Protein AF-A0A7D4BF12-F1 (afdb_monomer_lite)

Organism: NCBI:txid2590900

pLDDT: mean 72.97, std 11.14, range [45.62, 89.69]

Structure (mmCIF, N/CA/C/O backbone):
data_AF-A0A7D4BF12-F1
#
_entry.id   AF-A0A7D4BF12-F1
#
loop_
_atom_site.group_PDB
_atom_site.id
_atom_site.type_symbol
_atom_site.label_atom_id
_atom_site.label_alt_id
_atom_site.label_comp_id
_atom_site.label_asym_id
_atom_site.label_entity_id
_atom_site.label_seq_id
_atom_site.pdbx_PDB_ins_code
_atom_site.Cartn_x
_atom_site.Cartn_y
_atom_site.Cartn_z
_atom_site.occupancy
_atom_site.B_iso_or_equiv
_atom_site.auth_seq_id
_atom_site.auth_comp_id
_atom_site.auth_asym_id
_atom_site.auth_atom_id
_atom_site.pdbx_PDB_model_num
ATOM 1 N N . MET A 1 1 ? -64.035 -6.879 -3.807 1.00 55.78 1 MET A N 1
ATOM 2 C CA . MET A 1 1 ? -63.583 -6.522 -5.168 1.00 55.78 1 MET A CA 1
ATOM 3 C C . MET A 1 1 ? -64.367 -7.383 -6.143 1.00 55.78 1 MET A C 1
ATOM 5 O O . MET A 1 1 ? -63.973 -8.506 -6.386 1.00 55.78 1 MET A O 1
ATOM 9 N N . ALA A 1 2 ? -65.526 -6.906 -6.584 1.00 58.44 2 ALA A N 1
ATOM 10 C CA . ALA A 1 2 ? -66.411 -7.599 -7.523 1.00 58.44 2 ALA A CA 1
ATOM 11 C C . ALA A 1 2 ? -67.163 -6.684 -8.527 1.00 58.44 2 ALA A C 1
ATOM 13 O O . ALA A 1 2 ? -67.688 -7.213 -9.494 1.00 58.44 2 ALA A O 1
ATOM 14 N N . PRO A 1 3 ? -67.197 -5.331 -8.422 1.00 72.88 3 PRO A N 1
ATOM 15 C CA . PRO A 1 3 ? -68.128 -4.566 -9.258 1.00 72.88 3 PRO A CA 1
ATOM 16 C C . PRO A 1 3 ? -67.718 -4.506 -10.737 1.00 72.88 3 PRO A C 1
ATOM 18 O O . PRO A 1 3 ? -68.577 -4.441 -11.603 1.00 72.88 3 PRO A O 1
ATOM 21 N N . ILE A 1 4 ? -66.415 -4.534 -11.042 1.00 81.00 4 ILE A N 1
ATOM 22 C CA . ILE A 1 4 ? -65.922 -4.483 -12.429 1.00 81.00 4 ILE A CA 1
ATOM 23 C C . ILE A 1 4 ? -66.026 -5.843 -13.112 1.00 81.00 4 ILE A C 1
ATOM 25 O O . ILE A 1 4 ? -66.365 -5.910 -14.288 1.00 81.00 4 ILE A O 1
ATOM 29 N N . GLU A 1 5 ? -65.718 -6.924 -12.398 1.00 82.88 5 GLU A N 1
ATOM 30 C CA . GLU A 1 5 ? -65.714 -8.251 -13.007 1.00 82.88 5 GLU A CA 1
ATOM 31 C C . GLU A 1 5 ? -67.138 -8.714 -13.328 1.00 82.88 5 GLU A C 1
ATOM 33 O O . GLU A 1 5 ? -67.374 -9.236 -14.418 1.00 82.88 5 GLU A O 1
ATOM 38 N N . ASP A 1 6 ? -68.091 -8.432 -12.437 1.00 84.56 6 ASP A N 1
ATOM 39 C CA . ASP A 1 6 ? -69.510 -8.713 -12.663 1.00 84.56 6 ASP A CA 1
ATOM 40 C C . ASP A 1 6 ? -70.067 -7.828 -13.791 1.00 84.56 6 ASP A C 1
ATOM 42 O O . ASP A 1 6 ? -70.693 -8.340 -14.717 1.00 84.56 6 ASP A O 1
ATOM 46 N N . PHE A 1 7 ? -69.710 -6.536 -13.820 1.00 84.25 7 PHE A N 1
ATOM 47 C CA . PHE A 1 7 ? -70.075 -5.626 -14.914 1.00 84.25 7 PHE A CA 1
ATOM 48 C C . PHE A 1 7 ? -69.564 -6.104 -16.282 1.00 84.25 7 PHE A C 1
ATOM 50 O O . PHE A 1 7 ? -70.295 -6.054 -17.272 1.00 84.25 7 PHE A O 1
ATOM 57 N N . ILE A 1 8 ? -68.321 -6.591 -16.359 1.00 81.62 8 ILE A N 1
ATOM 58 C CA . ILE A 1 8 ? -67.744 -7.114 -17.606 1.00 81.62 8 ILE A CA 1
ATOM 59 C C . ILE A 1 8 ? -68.435 -8.419 -18.021 1.00 81.62 8 ILE A C 1
ATOM 61 O O . ILE A 1 8 ? -68.674 -8.620 -19.210 1.00 81.62 8 ILE A O 1
ATOM 65 N N . LYS A 1 9 ? -68.779 -9.298 -17.072 1.00 81.75 9 LYS A N 1
ATOM 66 C CA . LYS A 1 9 ? -69.490 -10.555 -17.360 1.00 81.75 9 LYS A CA 1
ATOM 67 C C . LYS A 1 9 ? -70.911 -10.304 -17.863 1.00 81.75 9 LYS A C 1
ATOM 69 O O . LYS A 1 9 ? -71.307 -10.911 -18.854 1.00 81.75 9 LYS A O 1
ATOM 74 N N . GLU A 1 10 ? -71.641 -9.383 -17.239 1.00 84.62 10 GLU A N 1
ATOM 75 C CA . GLU A 1 10 ? -73.012 -9.022 -17.625 1.00 84.62 10 GLU A CA 1
ATOM 76 C C . GLU A 1 10 ? -73.074 -8.321 -18.988 1.00 84.62 10 GLU A C 1
ATOM 78 O O . GLU A 1 10 ? -74.022 -8.517 -19.746 1.00 84.62 10 GLU A O 1
ATOM 83 N N . ASN A 1 11 ? -72.035 -7.560 -19.344 1.00 82.62 11 ASN A N 1
ATOM 84 C CA . ASN A 1 11 ? -71.964 -6.813 -20.602 1.00 82.62 11 ASN A CA 1
ATOM 85 C C . ASN A 1 11 ? -71.045 -7.468 -21.646 1.00 82.62 11 ASN A C 1
ATOM 87 O O . ASN A 1 11 ? -70.705 -6.835 -22.644 1.00 82.62 11 ASN A O 1
ATOM 91 N N . ARG A 1 12 ? -70.645 -8.735 -21.454 1.00 79.88 12 ARG A N 1
ATOM 92 C CA . ARG A 1 12 ? -69.650 -9.430 -22.295 1.00 79.88 12 ARG A CA 1
ATOM 93 C C . ARG A 1 12 ? -69.992 -9.391 -23.785 1.00 79.88 12 ARG A C 1
ATOM 95 O O . ARG A 1 12 ? -69.114 -9.161 -24.610 1.00 79.88 12 ARG A O 1
ATOM 102 N N . ASN A 1 13 ? -71.273 -9.536 -24.116 1.00 77.31 13 ASN A N 1
ATOM 103 C CA . ASN A 1 13 ? -71.749 -9.501 -25.500 1.00 77.31 13 ASN A CA 1
ATOM 104 C C . ASN A 1 13 ? -71.483 -8.141 -26.172 1.00 77.31 13 ASN A C 1
ATOM 106 O O . ASN A 1 13 ? -71.109 -8.104 -27.336 1.00 77.31 13 ASN A O 1
ATOM 110 N N . ALA A 1 14 ? -71.566 -7.032 -25.427 1.00 75.75 14 ALA A N 1
ATOM 111 C CA . ALA A 1 14 ? -71.266 -5.697 -25.949 1.00 75.75 14 ALA A CA 1
ATOM 112 C C . ALA A 1 14 ? -69.766 -5.485 -26.244 1.00 75.75 14 ALA A C 1
ATOM 114 O O . ALA A 1 14 ? -69.410 -4.569 -26.987 1.00 75.75 14 ALA A O 1
ATOM 115 N N . PHE A 1 15 ? -68.886 -6.318 -25.677 1.00 75.06 15 PHE A N 1
ATOM 116 C CA . PHE A 1 15 ? -67.442 -6.275 -25.921 1.00 75.06 15 PHE A CA 1
ATOM 117 C C . PHE A 1 15 ? -66.986 -7.226 -27.040 1.00 75.06 15 PHE A C 1
ATOM 119 O O . PHE A 1 15 ? -65.984 -6.937 -27.693 1.00 75.06 15 PHE A O 1
ATOM 126 N N . ASP A 1 16 ? -67.715 -8.319 -27.288 1.00 71.69 16 ASP A N 1
ATOM 127 C CA . ASP A 1 16 ? -67.365 -9.327 -28.304 1.00 71.69 16 ASP A CA 1
ATOM 128 C C . ASP A 1 16 ? -67.835 -8.948 -29.732 1.00 71.69 16 ASP A C 1
ATOM 130 O O . ASP A 1 16 ? -67.376 -9.543 -30.709 1.00 71.69 16 ASP A O 1
ATOM 134 N N . ASP A 1 17 ? -68.691 -7.928 -29.884 1.00 66.50 17 ASP A N 1
ATOM 135 C CA . ASP A 1 17 ? -69.288 -7.544 -31.178 1.00 66.50 17 ASP A CA 1
ATOM 136 C C . ASP A 1 17 ? -68.366 -6.718 -32.101 1.00 66.50 17 ASP A C 1
ATOM 138 O O . ASP A 1 17 ? -68.626 -6.581 -33.302 1.00 66.50 17 ASP A O 1
ATOM 142 N N . TYR A 1 18 ? -67.250 -6.184 -31.594 1.00 71.44 18 TYR A N 1
ATOM 143 C CA . TYR A 1 18 ? -66.321 -5.394 -32.407 1.00 71.44 18 TYR A CA 1
ATOM 144 C C . TYR A 1 18 ? -65.218 -6.263 -33.014 1.00 71.44 18 TYR A C 1
ATOM 146 O O . TYR A 1 18 ? -64.172 -6.515 -32.413 1.00 71.44 18 TYR A O 1
ATOM 154 N N . ARG A 1 19 ? -65.404 -6.661 -34.277 1.00 71.25 19 ARG A N 1
ATOM 155 C CA . ARG A 1 19 ? -64.303 -7.218 -35.077 1.00 71.25 19 ARG A CA 1
ATOM 156 C C . ARG A 1 19 ? -63.264 -6.122 -35.321 1.00 71.25 19 ARG A C 1
ATOM 158 O O . ARG A 1 19 ? -63.600 -5.028 -35.775 1.00 71.25 19 ARG A O 1
ATOM 165 N N . LEU A 1 20 ? -61.997 -6.424 -35.032 1.00 76.00 20 LEU A N 1
ATOM 166 C CA . LEU A 1 20 ? -60.876 -5.539 -35.351 1.00 76.00 20 LEU A CA 1
ATOM 167 C C . LEU A 1 20 ? -60.939 -5.132 -36.829 1.00 76.00 20 LEU A C 1
ATOM 169 O O . LEU A 1 20 ? -61.233 -5.957 -37.697 1.00 76.00 20 LEU A O 1
ATOM 173 N N . SER A 1 21 ? -60.654 -3.861 -37.120 1.00 78.81 21 SER A N 1
ATOM 174 C CA . SER A 1 21 ? -60.596 -3.401 -38.505 1.00 78.81 21 SER A CA 1
ATOM 175 C C . SER A 1 21 ? -59.534 -4.180 -39.285 1.00 78.81 21 SER A C 1
ATOM 177 O O . SER A 1 21 ? -58.472 -4.522 -38.753 1.00 78.81 21 SER A O 1
ATOM 179 N N . ALA A 1 22 ? -59.818 -4.471 -40.556 1.00 80.69 22 ALA A N 1
ATOM 180 C CA . ALA A 1 22 ? -58.869 -5.156 -41.429 1.00 80.69 22 ALA A CA 1
ATOM 181 C C . ALA A 1 22 ? -57.523 -4.406 -41.441 1.00 80.69 22 ALA A C 1
ATOM 183 O O . ALA A 1 22 ? -57.493 -3.176 -41.526 1.00 80.69 22 ALA A O 1
ATOM 184 N N . GLY A 1 23 ? -56.406 -5.126 -41.310 1.00 81.00 23 GLY A N 1
ATOM 185 C CA . GLY A 1 23 ? -55.078 -4.512 -41.225 1.00 81.00 23 GLY A CA 1
ATOM 186 C C . GLY A 1 23 ? -54.609 -4.170 -39.804 1.00 81.00 23 GLY A C 1
ATOM 187 O O . GLY A 1 23 ? -53.470 -3.724 -39.625 1.00 81.00 23 GLY A O 1
ATOM 188 N N . HIS A 1 24 ? -55.460 -4.292 -38.775 1.00 87.62 24 HIS A N 1
ATOM 189 C CA . HIS A 1 24 ? -55.076 -3.950 -37.402 1.00 87.62 24 HIS A CA 1
ATOM 190 C C . HIS A 1 24 ? -54.009 -4.903 -36.854 1.00 87.62 24 HIS A C 1
ATOM 192 O O . HIS A 1 24 ? -53.028 -4.448 -36.261 1.00 87.62 24 HIS A O 1
ATOM 198 N N . GLU A 1 25 ? -54.170 -6.206 -37.082 1.00 84.25 25 GLU A N 1
ATOM 199 C CA . GLU A 1 25 ? -53.237 -7.222 -36.600 1.00 84.25 25 GLU A CA 1
ATOM 200 C C . GLU A 1 25 ? -51.873 -7.096 -37.292 1.00 84.25 25 GLU A C 1
ATOM 202 O O . GLU A 1 25 ? -50.834 -7.132 -36.631 1.00 84.25 25 GLU A O 1
ATOM 207 N N . GLU A 1 26 ? -51.857 -6.840 -38.602 1.00 86.69 26 GLU A N 1
ATOM 208 C CA . GLU A 1 26 ? -50.633 -6.609 -39.369 1.00 86.69 26 GLU A CA 1
ATOM 209 C C . GLU A 1 26 ? -49.905 -5.350 -38.887 1.00 86.69 26 GLU A C 1
ATOM 211 O O . GLU A 1 26 ? -48.691 -5.374 -38.674 1.00 86.69 26 GLU A O 1
ATOM 216 N N . ARG A 1 27 ? -50.634 -4.253 -38.635 1.00 86.00 27 ARG A N 1
ATOM 217 C CA . ARG A 1 27 ? -50.056 -3.016 -38.079 1.00 86.00 27 ARG A CA 1
ATOM 218 C C . ARG A 1 27 ? -49.509 -3.220 -36.672 1.00 86.00 27 ARG A C 1
ATOM 220 O O . ARG A 1 27 ? -48.473 -2.642 -36.334 1.00 86.00 27 ARG A O 1
ATOM 227 N N . PHE A 1 28 ? -50.193 -4.011 -35.850 1.00 85.81 28 PHE A N 1
ATOM 228 C CA . PHE A 1 28 ? -49.741 -4.341 -34.505 1.00 85.81 28 PHE A CA 1
ATOM 229 C C . PHE A 1 28 ? -48.455 -5.178 -34.547 1.00 85.81 28 PHE A C 1
ATOM 231 O O . PHE A 1 28 ? -47.456 -4.790 -33.936 1.00 85.81 28 PHE A O 1
ATOM 238 N N . LYS A 1 29 ? -48.424 -6.247 -35.356 1.00 83.56 29 LYS A N 1
ATOM 239 C CA . LYS A 1 29 ? -47.226 -7.077 -35.573 1.00 83.56 29 LYS A CA 1
ATOM 240 C C . LYS A 1 29 ? -46.057 -6.262 -36.131 1.00 83.56 29 LYS A C 1
ATOM 242 O O . LYS A 1 29 ? -44.945 -6.364 -35.615 1.00 83.56 29 LYS A O 1
ATOM 247 N N . ALA A 1 30 ? -46.304 -5.381 -37.101 1.00 83.25 30 ALA A N 1
ATOM 248 C CA . ALA A 1 30 ? -45.276 -4.508 -37.670 1.00 83.25 30 ALA A CA 1
ATOM 249 C C . ALA A 1 30 ? -44.678 -3.539 -36.630 1.00 83.25 30 ALA A C 1
ATOM 251 O O . ALA A 1 30 ? -43.469 -3.290 -36.624 1.00 83.25 30 ALA A O 1
ATOM 252 N N . LYS A 1 31 ? -45.501 -3.002 -35.716 1.00 80.62 31 LYS A N 1
ATOM 253 C CA . LYS A 1 31 ? -45.021 -2.158 -34.607 1.00 80.62 31 LYS A CA 1
ATOM 254 C C . LYS A 1 31 ? -44.216 -2.954 -33.577 1.00 80.62 31 LYS A C 1
ATOM 256 O O . LYS A 1 31 ? -43.224 -2.432 -33.069 1.00 80.62 31 LYS A O 1
ATOM 261 N N . LEU A 1 32 ? -44.609 -4.197 -33.297 1.00 77.12 32 LEU A N 1
ATOM 262 C CA . LEU A 1 32 ? -43.895 -5.082 -32.374 1.00 77.12 32 LEU A CA 1
ATOM 263 C C . LEU A 1 32 ? -42.494 -5.431 -32.907 1.00 77.12 32 LEU A C 1
ATOM 265 O O . LEU A 1 32 ? -41.506 -5.308 -32.186 1.00 77.12 32 LEU A O 1
ATOM 269 N N . GLN A 1 33 ? -42.390 -5.764 -34.197 1.00 73.06 33 GLN A N 1
ATOM 270 C CA . GLN A 1 33 ? -41.119 -6.102 -34.850 1.00 73.06 33 GLN A CA 1
ATOM 271 C C . GLN A 1 33 ? -40.161 -4.903 -34.958 1.00 73.06 33 GLN A C 1
ATOM 273 O O . GLN A 1 33 ? -38.956 -5.054 -34.752 1.00 73.06 33 GLN A O 1
ATOM 278 N N . LYS A 1 34 ? -40.673 -3.684 -35.201 1.00 66.19 34 LYS A N 1
ATOM 279 C CA . LYS A 1 34 ? -39.838 -2.467 -35.243 1.00 66.19 34 LYS A CA 1
ATOM 280 C C . LYS A 1 34 ? -39.145 -2.148 -33.916 1.00 66.19 34 LYS A C 1
ATOM 282 O O . LYS A 1 34 ? -38.041 -1.613 -33.944 1.00 66.19 34 LYS A O 1
ATOM 287 N N . LYS A 1 35 ? -39.760 -2.469 -32.771 1.00 60.72 35 LYS A N 1
ATOM 288 C CA . LYS A 1 35 ? -39.146 -2.243 -31.450 1.00 60.72 35 LYS A CA 1
ATOM 289 C C . LYS A 1 35 ? -37.978 -3.194 -31.165 1.00 60.72 35 LYS A C 1
ATOM 291 O O . LYS A 1 35 ? -37.059 -2.802 -30.457 1.00 60.72 35 LYS A O 1
ATOM 296 N N . HIS A 1 36 ? -37.993 -4.406 -31.720 1.00 57.50 36 HIS A N 1
ATOM 297 C CA . HIS A 1 36 ? -3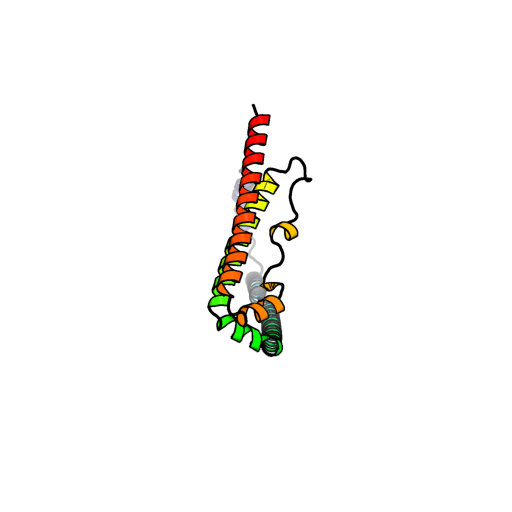6.974 -5.422 -31.437 1.00 57.50 36 HIS A CA 1
ATOM 298 C C . HIS A 1 36 ? -35.698 -5.267 -32.289 1.00 57.50 36 HIS A C 1
ATOM 300 O O . HIS A 1 36 ? -34.611 -5.629 -31.852 1.00 57.50 36 HIS A O 1
ATOM 306 N N . ASN A 1 37 ? -35.793 -4.652 -33.473 1.00 55.91 37 ASN A N 1
ATOM 307 C CA . ASN A 1 37 ? -34.646 -4.469 -34.378 1.00 55.91 37 ASN A CA 1
ATOM 308 C C . ASN A 1 37 ? -33.789 -3.222 -34.085 1.00 55.91 37 ASN A C 1
ATOM 310 O O . ASN A 1 37 ? -32.882 -2.906 -34.851 1.00 55.91 37 ASN A O 1
ATOM 314 N N . GLN A 1 38 ? -34.056 -2.510 -32.988 1.00 57.09 38 GLN A N 1
ATOM 315 C CA . GLN A 1 38 ? -33.253 -1.368 -32.537 1.00 57.09 38 GLN A CA 1
ATOM 316 C C . GLN A 1 38 ? -32.373 -1.706 -31.329 1.00 57.09 38 GLN A C 1
ATOM 318 O O . GLN A 1 38 ? -32.067 -0.825 -30.525 1.00 57.09 38 GLN A O 1
ATOM 323 N N . ILE A 1 39 ? -31.916 -2.957 -31.195 1.00 58.56 39 ILE A N 1
ATOM 324 C CA . ILE A 1 39 ? -30.720 -3.195 -30.381 1.00 58.56 39 ILE A CA 1
ATOM 325 C C . ILE A 1 39 ? -29.594 -2.404 -31.049 1.00 58.56 39 ILE A C 1
ATOM 327 O O . ILE A 1 39 ? -29.253 -2.604 -32.215 1.00 58.56 39 ILE A O 1
ATOM 331 N N . GLN A 1 40 ? -29.133 -1.385 -30.332 1.00 62.88 40 GLN A N 1
ATOM 332 C CA . GLN A 1 40 ? -28.412 -0.256 -30.889 1.00 62.88 40 GLN A CA 1
ATOM 333 C C . GLN A 1 40 ? -27.001 -0.692 -31.288 1.00 62.88 40 GLN A C 1
ATOM 335 O O . GLN A 1 40 ? -26.073 -0.569 -30.496 1.00 62.88 40 GLN A O 1
ATOM 340 N N . LEU A 1 41 ? -26.814 -1.149 -32.530 1.00 61.78 41 LEU A N 1
ATOM 341 C CA . LEU A 1 41 ? -25.491 -1.410 -33.126 1.00 61.78 41 LEU A CA 1
ATOM 342 C C . LEU A 1 41 ? -24.502 -0.263 -32.849 1.00 61.78 41 LEU A C 1
ATOM 344 O O . LEU A 1 41 ? -23.325 -0.497 -32.598 1.00 61.78 41 LEU A O 1
ATOM 348 N N . LYS A 1 42 ? -25.006 0.976 -32.792 1.00 63.50 42 LYS A N 1
ATOM 349 C CA . LYS A 1 42 ? -24.249 2.162 -32.377 1.00 63.50 42 LYS A CA 1
ATOM 350 C C . LYS A 1 42 ? -23.657 2.033 -30.968 1.00 63.50 42 LYS A C 1
ATOM 352 O O . LYS A 1 42 ? -22.481 2.310 -30.795 1.00 63.50 42 LYS A O 1
ATOM 357 N N . SER A 1 43 ? -24.430 1.583 -29.979 1.00 65.62 43 SER A N 1
ATOM 358 C CA . SER A 1 43 ? -23.965 1.406 -28.596 1.00 65.62 43 SER A CA 1
ATOM 359 C C . SER A 1 43 ? -22.846 0.365 -28.498 1.00 65.62 43 SER A C 1
ATOM 361 O O . SER A 1 43 ? -21.860 0.603 -27.808 1.00 65.62 43 SER A O 1
ATOM 363 N N . PHE A 1 44 ? -22.935 -0.729 -29.261 1.00 74.75 44 PHE A N 1
ATOM 364 C CA . PHE A 1 44 ? -21.876 -1.741 -29.301 1.00 74.75 44 PHE A CA 1
ATOM 365 C C . PHE A 1 44 ? -20.593 -1.216 -29.962 1.00 74.75 44 PHE A C 1
ATOM 367 O O . PHE A 1 44 ? -19.499 -1.448 -29.458 1.00 74.75 44 PHE A O 1
ATOM 374 N N . VAL A 1 45 ? -20.718 -0.446 -31.049 1.00 80.19 45 VAL A N 1
ATOM 375 C CA . VAL A 1 45 ? -19.572 0.198 -31.713 1.00 80.19 45 VAL A CA 1
ATOM 376 C C . VAL A 1 45 ? -18.906 1.230 -30.800 1.00 80.19 45 VAL A C 1
ATOM 378 O O . VAL A 1 45 ? -17.681 1.255 -30.712 1.00 80.19 45 VAL A O 1
ATOM 381 N N . TYR A 1 46 ? -19.684 2.040 -30.074 1.00 78.56 46 TYR A N 1
ATOM 382 C CA . TYR A 1 46 ? -19.128 2.977 -29.096 1.00 78.56 46 TYR A CA 1
ATOM 383 C C . TYR A 1 46 ? -18.431 2.251 -27.942 1.00 78.56 46 TYR A C 1
ATOM 385 O O . TYR A 1 46 ? -17.332 2.650 -27.571 1.00 78.56 46 TYR A O 1
ATOM 393 N N . ALA A 1 47 ? -19.009 1.164 -27.424 1.00 76.69 47 ALA A N 1
ATOM 394 C CA . ALA A 1 47 ? -18.379 0.355 -26.381 1.00 76.69 47 ALA A CA 1
ATOM 395 C C . ALA A 1 47 ? -17.068 -0.298 -26.860 1.00 76.69 47 ALA A C 1
ATOM 397 O O . ALA A 1 47 ? -16.071 -0.297 -26.145 1.00 76.69 47 ALA A O 1
ATOM 398 N N . ALA A 1 48 ? -17.032 -0.813 -28.090 1.00 83.25 48 ALA A N 1
ATOM 399 C CA . ALA A 1 48 ? -15.811 -1.373 -28.663 1.00 83.25 48 ALA A CA 1
ATOM 400 C C . ALA A 1 48 ? -14.726 -0.298 -28.864 1.00 83.25 48 ALA A C 1
ATOM 402 O O . ALA A 1 48 ? -13.557 -0.534 -28.560 1.00 83.25 48 ALA A O 1
ATOM 403 N N . ALA A 1 49 ? -15.110 0.898 -29.323 1.00 87.06 49 ALA A N 1
ATOM 404 C CA . ALA A 1 49 ? -14.189 2.014 -29.513 1.00 87.06 49 ALA A CA 1
ATOM 405 C C . ALA A 1 49 ? -13.595 2.512 -28.186 1.00 87.06 49 ALA A C 1
ATOM 407 O O . ALA A 1 49 ? -12.393 2.761 -28.113 1.00 87.06 49 ALA A O 1
ATOM 408 N N . THR A 1 50 ? -14.396 2.617 -27.121 1.00 85.19 50 THR A N 1
ATOM 409 C CA . THR A 1 50 ? -13.889 3.034 -25.805 1.00 85.19 50 THR A CA 1
ATOM 410 C C . THR A 1 50 ? -12.922 2.009 -25.222 1.00 85.19 50 THR A C 1
ATOM 412 O O . THR A 1 50 ? -11.858 2.393 -24.740 1.00 85.19 50 THR A O 1
ATOM 415 N N . ILE A 1 51 ? -13.232 0.713 -25.329 1.00 88.31 51 ILE A N 1
ATOM 416 C CA . ILE A 1 51 ? -12.332 -0.362 -24.887 1.00 88.31 51 ILE A CA 1
ATOM 417 C C . ILE A 1 51 ? -11.009 -0.310 -25.661 1.00 88.31 51 ILE A C 1
ATOM 419 O O . ILE A 1 51 ? -9.943 -0.381 -25.053 1.00 88.31 51 ILE A O 1
ATOM 423 N N . ALA A 1 52 ? -11.055 -0.128 -26.984 1.00 89.69 52 ALA A N 1
ATOM 424 C CA . ALA A 1 52 ? -9.854 -0.030 -27.809 1.00 89.69 52 ALA A CA 1
ATOM 425 C C . ALA A 1 52 ? -8.974 1.172 -27.425 1.00 89.69 52 ALA A C 1
ATOM 427 O O . ALA A 1 52 ? -7.754 1.035 -27.342 1.00 89.69 52 ALA A O 1
ATOM 428 N N . VAL A 1 53 ? -9.581 2.329 -27.137 1.00 89.62 53 VAL A N 1
ATOM 429 C CA . VAL A 1 53 ? -8.851 3.523 -26.683 1.00 89.62 53 VAL A CA 1
ATOM 430 C C . VAL A 1 53 ? -8.200 3.290 -25.321 1.00 89.62 53 VAL A C 1
ATOM 432 O O . VAL A 1 53 ? -7.030 3.624 -25.151 1.00 89.62 53 VAL A O 1
ATOM 435 N N . ILE A 1 54 ? -8.913 2.679 -24.371 1.00 87.69 54 ILE A N 1
ATOM 436 C CA . ILE A 1 54 ? -8.356 2.354 -23.050 1.00 87.69 54 ILE A CA 1
ATOM 437 C C . ILE A 1 54 ? -7.163 1.409 -23.202 1.00 87.69 54 ILE A C 1
ATOM 439 O O . ILE A 1 54 ? -6.092 1.706 -22.685 1.00 87.69 54 ILE A O 1
ATOM 443 N N . LEU A 1 55 ? -7.305 0.323 -23.968 1.00 89.06 55 LEU A N 1
ATOM 444 C CA . LEU A 1 55 ? -6.219 -0.635 -24.192 1.00 89.06 55 LEU A CA 1
ATOM 445 C C . LEU A 1 55 ? -5.005 0.006 -24.874 1.00 89.06 55 LEU A C 1
ATOM 447 O O . LEU A 1 55 ? -3.872 -0.270 -24.484 1.00 89.06 55 LEU A O 1
ATOM 451 N N . ALA A 1 56 ? -5.225 0.886 -25.854 1.00 86.56 56 ALA A N 1
ATOM 452 C CA . ALA A 1 56 ? -4.147 1.610 -26.519 1.00 86.56 56 ALA A CA 1
ATOM 453 C C . ALA A 1 56 ? -3.420 2.560 -25.556 1.00 86.56 56 ALA A C 1
ATOM 455 O O . ALA A 1 56 ? -2.192 2.564 -25.515 1.00 86.56 56 ALA A O 1
ATOM 456 N N . LEU A 1 57 ? -4.156 3.320 -24.737 1.00 83.31 57 LEU A N 1
ATOM 457 C CA . LEU A 1 57 ? -3.567 4.217 -23.741 1.00 83.31 57 LEU A CA 1
ATOM 458 C C . LEU A 1 57 ? -2.806 3.441 -22.664 1.00 83.31 57 LEU A C 1
ATOM 460 O O . LEU A 1 57 ? -1.666 3.784 -22.363 1.00 83.31 57 LEU A O 1
ATOM 464 N N . THR A 1 58 ? -3.387 2.370 -22.121 1.00 77.25 58 THR A N 1
ATOM 465 C CA . THR A 1 58 ? -2.719 1.509 -21.136 1.00 77.25 58 THR A CA 1
ATOM 466 C C . THR A 1 58 ? -1.472 0.853 -21.727 1.00 77.25 58 THR A C 1
ATOM 468 O O . THR A 1 58 ? -0.442 0.803 -21.062 1.00 77.25 58 THR A O 1
ATOM 471 N N . GLY A 1 59 ? -1.525 0.406 -22.985 1.00 81.94 59 GLY A N 1
ATOM 472 C CA . GLY A 1 59 ? -0.374 -0.160 -23.687 1.00 81.94 59 GLY A CA 1
ATOM 473 C C . GLY A 1 59 ? 0.750 0.857 -23.892 1.00 81.94 59 GLY A C 1
ATOM 474 O O . GLY A 1 59 ? 1.896 0.578 -23.551 1.00 81.94 59 GLY A O 1
ATOM 475 N N . VAL A 1 60 ? 0.430 2.057 -24.384 1.00 82.88 60 VAL A N 1
ATOM 476 C CA . VAL A 1 60 ? 1.419 3.126 -24.606 1.00 82.88 60 VAL A CA 1
ATOM 477 C C . VAL A 1 60 ? 2.035 3.591 -23.289 1.00 82.88 60 VAL A C 1
ATOM 479 O O . VAL A 1 60 ? 3.256 3.691 -23.196 1.00 82.88 60 VAL A O 1
ATOM 482 N N . LEU A 1 61 ? 1.221 3.813 -22.254 1.00 76.38 61 LEU A N 1
ATOM 483 C CA . LEU A 1 61 ? 1.710 4.174 -20.922 1.00 76.38 61 LEU A CA 1
ATOM 484 C C . LEU A 1 61 ? 2.564 3.057 -20.313 1.00 76.38 61 LEU A C 1
ATOM 486 O O . LEU A 1 61 ? 3.599 3.345 -19.723 1.00 76.38 61 LEU A O 1
ATOM 490 N N . GLY A 1 62 ? 2.177 1.792 -20.491 1.00 74.31 62 GLY A N 1
ATOM 491 C CA . GLY A 1 62 ? 2.932 0.640 -20.003 1.00 74.31 62 GLY A CA 1
ATOM 492 C C . GLY A 1 62 ? 4.290 0.476 -20.687 1.00 74.31 62 GLY A C 1
ATOM 493 O O . GLY A 1 62 ? 5.282 0.201 -20.011 1.00 74.31 62 GLY A O 1
ATOM 494 N N . VAL A 1 63 ? 4.359 0.687 -22.006 1.00 78.38 63 VAL A N 1
ATOM 495 C CA . VAL A 1 63 ? 5.617 0.661 -22.773 1.00 78.38 63 VAL A CA 1
ATOM 496 C C . VAL A 1 63 ? 6.491 1.860 -22.422 1.00 78.38 63 VAL A C 1
ATOM 498 O O . VAL A 1 63 ? 7.680 1.680 -22.186 1.00 78.38 63 VAL A O 1
ATOM 501 N N . TYR A 1 64 ? 5.917 3.061 -22.322 1.00 76.56 64 TYR A N 1
ATOM 502 C CA . TYR A 1 64 ? 6.640 4.260 -21.896 1.00 76.56 64 TYR A CA 1
ATOM 503 C C . TYR A 1 64 ? 7.216 4.076 -20.486 1.00 76.56 64 TYR A C 1
ATOM 505 O O . TYR A 1 64 ? 8.411 4.257 -20.270 1.00 76.56 64 TYR A O 1
ATOM 513 N N . TYR A 1 65 ? 6.402 3.610 -19.540 1.00 69.19 65 TYR A N 1
ATOM 514 C CA . TYR A 1 65 ? 6.846 3.331 -18.178 1.00 69.19 65 TYR A CA 1
ATOM 515 C C . TYR A 1 65 ? 7.931 2.247 -18.135 1.00 69.19 65 TYR A C 1
ATOM 517 O O . TYR A 1 65 ? 8.924 2.424 -17.442 1.00 69.19 65 TYR A O 1
ATOM 525 N N . ASN A 1 66 ? 7.813 1.157 -18.902 1.00 66.25 66 ASN A N 1
ATOM 526 C CA . ASN A 1 66 ? 8.875 0.144 -18.982 1.00 66.25 66 ASN A CA 1
ATOM 527 C C . ASN A 1 66 ? 10.148 0.653 -19.669 1.00 66.25 66 ASN A C 1
ATOM 529 O O . ASN A 1 66 ? 11.242 0.244 -19.301 1.00 66.25 66 ASN A O 1
ATOM 533 N N . TYR A 1 67 ? 10.044 1.533 -20.658 1.00 71.62 67 TYR A N 1
ATOM 534 C CA . TYR A 1 67 ? 11.218 2.067 -21.340 1.00 71.62 67 TYR A CA 1
ATOM 535 C C . TYR A 1 67 ? 12.046 2.974 -20.418 1.00 71.62 67 TYR A C 1
ATOM 537 O O . TYR A 1 67 ? 13.272 2.895 -20.423 1.00 71.62 67 TYR A O 1
ATOM 545 N N . PHE A 1 68 ? 11.382 3.779 -19.581 1.00 64.12 68 PHE A N 1
ATOM 546 C CA . PHE A 1 68 ? 12.051 4.672 -18.631 1.00 64.12 68 PHE A CA 1
ATOM 547 C C . PHE A 1 68 ? 12.387 4.004 -17.283 1.00 64.12 68 PHE A C 1
ATOM 549 O O . PHE A 1 68 ? 13.446 4.281 -16.732 1.00 64.12 68 PHE A O 1
ATOM 556 N N . ASN A 1 69 ? 11.553 3.079 -16.787 1.00 54.88 69 ASN A N 1
ATOM 557 C CA . ASN A 1 69 ? 11.674 2.479 -15.444 1.00 54.88 69 ASN A CA 1
ATOM 558 C C . ASN A 1 69 ? 11.862 0.944 -15.444 1.00 54.88 69 ASN A C 1
ATOM 560 O O . ASN A 1 69 ? 11.997 0.323 -14.389 1.00 54.88 69 ASN A O 1
ATOM 564 N N . GLY A 1 70 ? 11.863 0.277 -16.603 1.00 50.16 70 GLY A N 1
ATOM 565 C CA . GLY A 1 70 ? 11.905 -1.193 -16.690 1.00 50.16 70 GLY A CA 1
ATOM 566 C C . GLY A 1 70 ? 13.253 -1.808 -16.305 1.00 50.16 70 GLY A C 1
ATOM 567 O O . GLY A 1 70 ? 13.302 -2.951 -15.850 1.00 50.16 70 GLY A O 1
ATOM 568 N N . SER A 1 71 ? 14.346 -1.044 -16.410 1.00 55.00 71 SER A N 1
ATOM 569 C CA . SER A 1 71 ? 15.664 -1.471 -15.920 1.00 55.00 71 SER A CA 1
ATOM 570 C C . SER A 1 71 ? 15.728 -1.512 -14.390 1.00 55.00 71 SER A C 1
ATOM 572 O O . SER A 1 71 ? 16.456 -2.335 -13.831 1.00 55.00 71 SER A O 1
ATOM 574 N N . GLU A 1 72 ? 14.928 -0.689 -13.712 1.00 53.16 72 GLU A N 1
ATOM 575 C CA . GLU A 1 72 ? 14.772 -0.754 -12.269 1.00 53.16 72 GLU A CA 1
ATOM 576 C C . GLU A 1 72 ? 13.901 -1.948 -11.877 1.00 53.16 72 GLU A C 1
ATOM 578 O O . GLU A 1 72 ? 14.346 -2.752 -11.065 1.00 53.16 72 GLU A O 1
ATOM 583 N N . MET A 1 73 ? 12.721 -2.154 -12.486 1.00 46.62 73 MET A N 1
ATOM 584 C CA . MET A 1 73 ? 11.826 -3.295 -12.169 1.00 46.62 73 MET A CA 1
ATOM 585 C C . MET A 1 73 ? 12.499 -4.666 -12.344 1.00 46.62 73 MET A C 1
ATOM 587 O O . MET A 1 73 ? 12.372 -5.544 -11.492 1.00 46.62 73 MET A O 1
ATOM 591 N N . ALA A 1 74 ? 13.304 -4.847 -13.393 1.00 50.78 74 ALA A N 1
ATOM 592 C CA . ALA A 1 74 ? 14.067 -6.083 -13.586 1.00 50.78 74 ALA A CA 1
ATOM 593 C C . ALA A 1 74 ? 15.204 -6.273 -12.556 1.00 50.78 74 ALA A C 1
ATOM 595 O O . ALA A 1 74 ? 15.569 -7.411 -12.247 1.00 50.78 74 ALA A O 1
ATOM 596 N N . LYS A 1 75 ? 15.755 -5.184 -12.000 1.00 50.38 75 LYS A N 1
ATOM 597 C CA . LYS A 1 75 ? 16.680 -5.229 -10.853 1.00 50.38 75 LYS A CA 1
ATOM 598 C C . LYS A 1 75 ? 15.938 -5.464 -9.531 1.00 50.38 75 LYS A C 1
ATOM 600 O O . LYS A 1 75 ? 16.456 -6.194 -8.689 1.00 50.38 75 LYS A O 1
ATOM 605 N N . TYR A 1 76 ? 14.716 -4.941 -9.375 1.00 45.62 76 TYR A N 1
ATOM 606 C CA . TYR A 1 76 ? 13.854 -5.151 -8.202 1.00 45.62 76 TYR A CA 1
ATOM 607 C C . TYR A 1 76 ? 13.576 -6.643 -7.947 1.00 45.62 76 TYR A C 1
ATOM 609 O O . TYR A 1 76 ? 13.639 -7.071 -6.799 1.00 45.62 76 TYR A O 1
ATOM 617 N N . PHE A 1 77 ? 13.369 -7.456 -8.991 1.00 46.69 77 PHE A N 1
ATOM 618 C CA . PHE A 1 77 ? 13.123 -8.902 -8.842 1.00 46.69 77 PHE A CA 1
ATOM 619 C C . PHE A 1 77 ? 14.384 -9.778 -8.719 1.00 46.69 77 PHE A C 1
ATOM 621 O O . PHE A 1 77 ? 14.262 -10.977 -8.469 1.00 46.69 77 PHE A O 1
ATOM 628 N N . ARG A 1 78 ? 15.599 -9.234 -8.896 1.00 48.34 78 ARG A N 1
ATOM 629 C CA . ARG A 1 78 ? 16.847 -10.029 -8.858 1.00 48.34 78 ARG A CA 1
ATOM 630 C C . ARG A 1 78 ? 17.553 -10.068 -7.501 1.00 48.34 78 ARG A C 1
ATOM 632 O O . ARG A 1 78 ? 18.328 -10.994 -7.282 1.00 48.34 78 ARG A O 1
ATOM 639 N N . ASN A 1 79 ? 17.279 -9.139 -6.582 1.00 54.09 79 ASN A N 1
ATOM 640 C CA . ASN A 1 79 ? 17.915 -9.116 -5.258 1.00 54.09 79 ASN A CA 1
ATOM 641 C C . ASN A 1 79 ? 16.983 -9.687 -4.176 1.00 54.09 79 ASN A C 1
ATOM 643 O O . ASN A 1 79 ? 16.179 -8.966 -3.587 1.00 54.09 79 ASN A O 1
ATOM 647 N N . SER A 1 80 ? 17.107 -10.991 -3.890 1.00 52.62 80 SER A N 1
ATOM 648 C CA . SER A 1 80 ? 16.242 -11.695 -2.921 1.00 52.62 80 SER A CA 1
ATOM 649 C C . SER A 1 80 ? 16.308 -11.130 -1.493 1.00 52.62 80 SER A C 1
ATOM 651 O O . SER A 1 80 ? 15.295 -11.123 -0.797 1.00 52.62 80 SER A O 1
ATOM 653 N N . SER A 1 81 ? 17.451 -10.568 -1.077 1.00 54.25 81 SER A N 1
ATOM 654 C CA . SER A 1 81 ? 17.609 -9.933 0.240 1.00 54.25 81 SER A CA 1
ATOM 655 C C . SER A 1 81 ? 16.819 -8.628 0.370 1.00 54.25 81 SER A C 1
ATOM 657 O O . SER A 1 81 ? 16.282 -8.333 1.434 1.00 54.25 81 SER A O 1
ATOM 659 N N . ASN A 1 82 ? 16.688 -7.866 -0.720 1.00 60.62 82 ASN A N 1
ATOM 660 C CA . ASN A 1 82 ? 15.869 -6.652 -0.730 1.00 60.62 82 ASN A CA 1
ATOM 661 C C . ASN A 1 82 ? 14.379 -6.986 -0.720 1.00 60.62 82 ASN A C 1
ATOM 663 O O . ASN A 1 82 ? 13.595 -6.260 -0.114 1.00 60.62 82 ASN A O 1
ATOM 667 N N . ASN A 1 83 ? 13.993 -8.085 -1.374 1.00 65.50 83 ASN A N 1
ATOM 668 C CA . ASN A 1 83 ? 12.608 -8.539 -1.371 1.00 65.50 83 ASN A CA 1
ATOM 669 C C . ASN A 1 83 ? 12.170 -8.988 0.033 1.00 65.50 83 ASN A C 1
ATOM 671 O O . ASN A 1 83 ? 11.087 -8.634 0.485 1.00 65.50 83 ASN A O 1
ATOM 675 N N . GLN A 1 84 ? 13.046 -9.679 0.768 1.00 69.00 84 GLN A N 1
ATOM 676 C CA . GLN A 1 84 ? 12.754 -10.085 2.143 1.00 69.00 84 GLN A CA 1
ATOM 677 C C . GLN A 1 84 ? 12.578 -8.881 3.084 1.00 69.00 84 GLN A C 1
ATOM 679 O O . GLN A 1 84 ? 11.646 -8.855 3.882 1.00 69.00 84 GLN A O 1
ATOM 684 N N . LEU A 1 85 ? 13.436 -7.861 2.977 1.00 74.75 85 LEU A N 1
ATOM 685 C CA . LEU A 1 85 ? 13.304 -6.639 3.774 1.00 74.75 85 LEU A CA 1
ATOM 686 C C . LEU A 1 85 ? 12.008 -5.882 3.453 1.00 74.75 85 LEU A C 1
ATOM 688 O O . LEU A 1 85 ? 11.338 -5.409 4.368 1.00 74.75 85 LEU A O 1
ATOM 692 N N . TYR A 1 86 ? 11.623 -5.834 2.176 1.00 76.12 86 TYR A N 1
ATOM 693 C CA . TYR A 1 86 ? 10.362 -5.237 1.741 1.00 76.12 86 TYR A CA 1
ATOM 694 C C . TYR A 1 86 ? 9.144 -5.943 2.349 1.00 76.12 86 TYR A C 1
ATOM 696 O O . TYR A 1 86 ? 8.254 -5.291 2.891 1.00 76.12 86 TYR A O 1
ATOM 704 N N . GLU A 1 87 ? 9.111 -7.276 2.301 1.00 78.94 87 GLU A N 1
ATOM 705 C CA . GLU A 1 87 ? 8.022 -8.067 2.882 1.00 78.94 87 GLU A CA 1
ATOM 706 C C . GLU A 1 87 ? 7.913 -7.852 4.398 1.00 78.94 87 GLU A C 1
ATOM 708 O O . GLU A 1 87 ? 6.813 -7.685 4.932 1.00 78.94 87 GLU A O 1
ATOM 713 N N . VAL A 1 88 ? 9.053 -7.795 5.091 1.00 81.50 88 VAL A N 1
ATOM 714 C CA . VAL A 1 88 ? 9.105 -7.549 6.536 1.00 81.50 88 VAL A CA 1
ATOM 715 C C . VAL A 1 88 ? 8.627 -6.135 6.877 1.00 81.50 88 VAL A C 1
ATOM 717 O O . VAL A 1 88 ? 7.807 -5.962 7.781 1.00 81.50 88 VAL A O 1
ATOM 720 N N . GLU A 1 89 ? 9.080 -5.124 6.141 1.00 80.75 89 GLU A N 1
ATOM 721 C CA . GLU A 1 89 ? 8.653 -3.735 6.319 1.00 80.75 89 GLU A CA 1
ATOM 722 C C . GLU A 1 89 ? 7.146 -3.570 6.065 1.00 80.75 89 GLU A C 1
ATOM 724 O O . GLU A 1 89 ? 6.433 -2.975 6.879 1.00 80.75 89 GLU A O 1
ATOM 729 N N . ALA A 1 90 ? 6.628 -4.176 4.993 1.00 83.50 90 ALA A N 1
ATOM 730 C CA . ALA A 1 90 ? 5.201 -4.191 4.691 1.00 83.50 90 ALA A CA 1
ATOM 731 C C . ALA A 1 90 ? 4.385 -4.852 5.817 1.00 83.50 90 ALA A C 1
ATOM 733 O O . ALA A 1 90 ? 3.353 -4.313 6.234 1.00 83.50 90 ALA A O 1
ATOM 734 N N . TYR A 1 91 ? 4.866 -5.978 6.356 1.00 86.81 91 TYR A N 1
ATOM 735 C CA . TYR A 1 91 ? 4.237 -6.653 7.488 1.00 86.81 91 TYR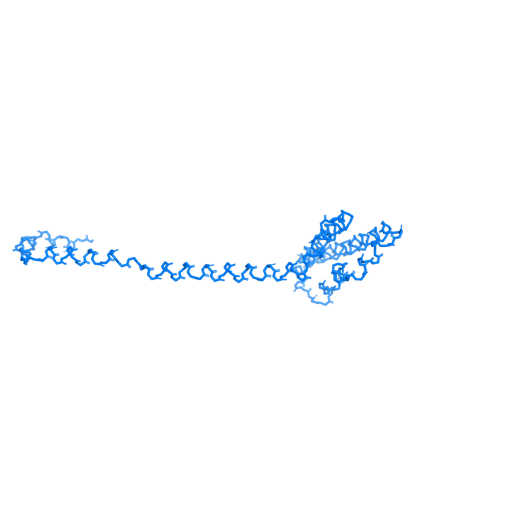 A CA 1
ATOM 736 C C . TYR A 1 91 ? 4.149 -5.736 8.715 1.00 86.81 91 TYR A C 1
ATOM 738 O O . TYR A 1 91 ? 3.044 -5.484 9.202 1.00 86.81 91 TYR A O 1
ATOM 746 N N . TYR A 1 92 ? 5.265 -5.177 9.193 1.00 84.44 92 TYR A N 1
ATOM 747 C CA . TYR A 1 92 ? 5.254 -4.340 10.399 1.00 84.44 92 TYR A CA 1
ATOM 748 C C . TYR A 1 92 ? 4.443 -3.054 10.227 1.00 84.44 92 TYR A C 1
ATOM 750 O O . TYR A 1 92 ? 3.705 -2.675 11.139 1.00 84.44 92 TYR A O 1
ATOM 758 N N . ARG A 1 93 ? 4.486 -2.416 9.051 1.00 83.38 93 ARG A N 1
ATOM 759 C CA . ARG A 1 93 ? 3.645 -1.244 8.758 1.00 83.38 93 ARG A CA 1
ATOM 760 C C . ARG A 1 93 ? 2.161 -1.580 8.804 1.00 83.38 93 ARG A C 1
ATOM 762 O O . ARG A 1 93 ? 1.380 -0.812 9.363 1.00 83.38 93 ARG A O 1
ATOM 769 N N . SER A 1 94 ? 1.770 -2.737 8.268 1.00 86.50 94 SER A N 1
ATOM 770 C CA . SER A 1 94 ? 0.378 -3.189 8.339 1.00 86.50 94 SER A CA 1
ATOM 771 C C . SER A 1 94 ? -0.082 -3.381 9.790 1.00 86.50 94 SER A C 1
ATOM 773 O O . SER A 1 94 ? -1.193 -2.979 10.138 1.00 86.50 94 SER A O 1
ATOM 775 N N . GLN A 1 95 ? 0.786 -3.913 10.659 1.00 87.44 95 GLN A N 1
ATOM 776 C CA . GLN A 1 95 ? 0.486 -4.095 12.079 1.00 87.44 95 GLN A CA 1
ATOM 777 C C . GLN A 1 95 ? 0.392 -2.759 12.819 1.00 87.44 95 GLN A C 1
ATOM 779 O O . GLN A 1 95 ? -0.585 -2.529 13.532 1.00 87.44 95 GLN A O 1
ATOM 784 N N . LEU A 1 96 ? 1.342 -1.849 12.590 1.00 83.81 96 LEU A N 1
ATOM 785 C CA . LEU A 1 96 ? 1.320 -0.498 13.154 1.00 83.81 96 LEU A CA 1
ATOM 786 C C . LEU A 1 96 ? 0.055 0.262 12.747 1.00 83.81 96 LEU A C 1
ATOM 788 O O . LEU A 1 96 ? -0.601 0.848 13.600 1.00 83.81 96 LEU A O 1
ATOM 792 N N . LEU A 1 97 ? -0.344 0.195 11.473 1.00 85.81 97 LEU A N 1
ATOM 793 C CA . LEU A 1 97 ? -1.561 0.847 10.988 1.00 85.81 97 LEU A CA 1
ATOM 794 C C . LEU A 1 97 ? -2.825 0.258 11.629 1.00 85.81 97 LEU A C 1
ATOM 796 O O . LEU A 1 97 ? -3.758 0.994 11.950 1.00 85.81 97 LEU A O 1
ATOM 800 N N . ARG A 1 98 ? -2.877 -1.066 11.825 1.00 86.81 98 ARG A N 1
ATOM 801 C CA . ARG A 1 98 ? -3.993 -1.714 12.532 1.00 86.81 98 ARG A CA 1
ATOM 802 C C . ARG A 1 98 ? -4.097 -1.226 13.973 1.00 86.81 98 ARG A C 1
ATOM 804 O O . ARG A 1 98 ? -5.201 -0.908 14.407 1.00 86.81 98 ARG A O 1
ATOM 811 N N . LYS A 1 99 ? -2.969 -1.159 14.685 1.00 82.31 99 LYS A N 1
ATOM 812 C CA . LYS A 1 99 ? -2.906 -0.671 16.069 1.00 82.31 99 LYS A CA 1
ATOM 813 C C . LYS A 1 99 ? -3.286 0.798 16.160 1.00 82.31 99 LYS A C 1
ATOM 815 O O . LYS A 1 99 ? -4.153 1.143 16.949 1.00 82.31 99 LYS A O 1
ATOM 820 N N . TYR A 1 100 ? -2.744 1.628 15.275 1.00 83.69 100 TYR A N 1
ATOM 821 C CA . TYR A 1 100 ? -3.098 3.039 15.180 1.00 83.69 100 TYR A CA 1
ATOM 822 C C . TYR A 1 100 ? -4.609 3.243 15.028 1.00 83.69 100 TYR A C 1
ATOM 824 O O . TYR A 1 100 ? -5.207 3.971 15.807 1.00 83.69 100 TYR A O 1
ATOM 832 N N . ARG A 1 101 ? -5.256 2.533 14.094 1.00 84.12 101 ARG A N 1
ATOM 833 C CA . ARG A 1 101 ? -6.715 2.617 13.897 1.00 84.12 101 ARG A CA 1
ATOM 834 C C . ARG A 1 101 ? -7.519 2.099 15.090 1.00 84.12 101 ARG A C 1
ATOM 836 O O . ARG A 1 101 ? -8.612 2.594 15.353 1.00 84.12 101 ARG A O 1
ATOM 843 N N . ALA A 1 102 ? -7.024 1.071 15.780 1.00 82.75 102 ALA A N 1
ATOM 844 C CA . ALA A 1 102 ? -7.659 0.573 16.998 1.00 82.75 102 ALA A CA 1
ATOM 845 C C . ALA A 1 102 ? -7.614 1.637 18.099 1.00 82.75 102 ALA A C 1
ATOM 847 O O . ALA A 1 102 ? -8.637 1.914 18.722 1.00 82.75 102 ALA A O 1
ATOM 848 N N . ILE A 1 103 ? -6.458 2.279 18.258 1.00 76.81 103 ILE A N 1
ATOM 849 C CA . ILE A 1 103 ? -6.259 3.373 19.197 1.00 76.81 103 ILE A CA 1
ATOM 850 C C . ILE A 1 103 ? -7.113 4.587 18.817 1.00 76.81 103 ILE A C 1
ATOM 852 O O . ILE A 1 103 ? -7.834 5.075 19.668 1.00 76.81 103 ILE A O 1
ATOM 856 N N . GLU A 1 104 ? -7.123 5.026 17.557 1.00 78.81 104 GLU A N 1
ATOM 857 C CA . GLU A 1 104 ? -7.952 6.138 17.053 1.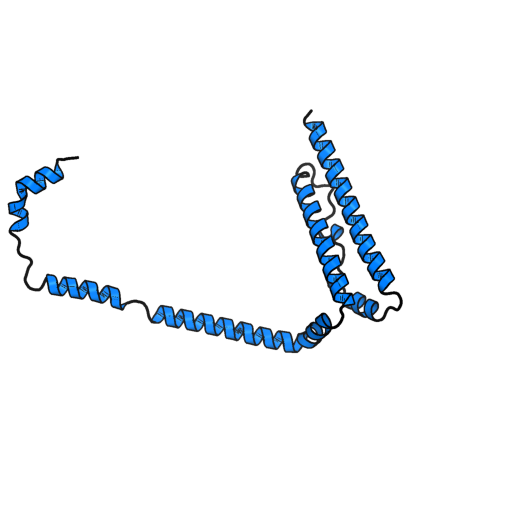00 78.81 104 GLU A CA 1
ATOM 858 C C . GLU A 1 104 ? -9.446 5.933 17.363 1.00 78.81 104 GLU A C 1
ATOM 860 O O . GLU A 1 104 ? -10.152 6.854 17.775 1.00 78.81 104 GLU A O 1
ATOM 865 N N . LYS A 1 105 ? -9.929 4.691 17.237 1.00 79.38 105 LYS A N 1
ATOM 866 C CA . LYS A 1 105 ? -11.312 4.329 17.571 1.00 79.38 105 LYS A CA 1
ATOM 867 C C . LYS A 1 105 ? -11.618 4.446 19.070 1.00 79.38 105 LYS A C 1
ATOM 869 O O . LYS A 1 105 ? -12.768 4.686 19.429 1.00 79.38 105 LYS A O 1
ATOM 874 N N . ILE A 1 106 ? -10.627 4.224 19.934 1.00 71.31 106 ILE A N 1
ATOM 875 C CA . ILE A 1 106 ? -10.761 4.326 21.396 1.00 71.31 106 ILE A CA 1
ATOM 876 C C . ILE A 1 106 ? -10.570 5.784 21.840 1.00 71.31 106 ILE A C 1
ATOM 878 O O . ILE A 1 106 ? -11.386 6.313 22.587 1.00 71.31 106 ILE A O 1
ATOM 882 N N . ALA A 1 107 ? -9.544 6.446 21.308 1.00 64.69 107 ALA A N 1
ATOM 883 C CA . ALA A 1 107 ? -9.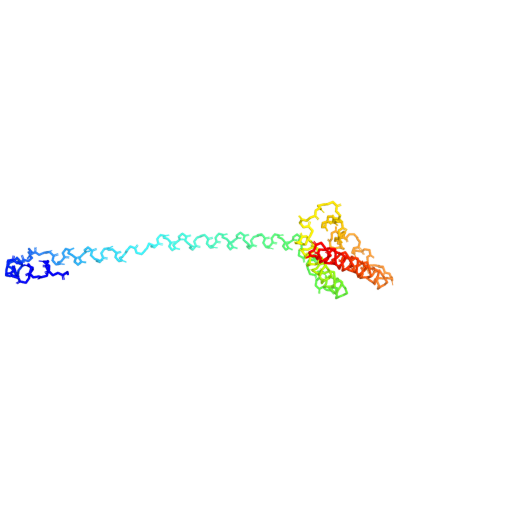116 7.815 21.581 1.00 64.69 107 ALA A CA 1
ATOM 884 C C . ALA A 1 107 ? -9.995 8.884 20.908 1.00 64.69 107 ALA A C 1
ATOM 886 O O . ALA A 1 107 ? -9.580 10.024 20.736 1.00 64.69 107 ALA A O 1
ATOM 887 N N . SER A 1 108 ? -11.261 8.575 20.610 1.00 57.16 108 SER A N 1
ATOM 888 C CA . SER A 1 108 ? -12.277 9.612 20.352 1.00 57.16 108 SER A CA 1
ATOM 889 C C . SER A 1 108 ? -12.528 10.519 21.582 1.00 57.16 108 SER A C 1
ATOM 891 O O . SER A 1 108 ? -13.410 11.375 21.546 1.00 57.16 108 SER A O 1
ATOM 893 N N . VAL A 1 109 ? -11.750 10.331 22.657 1.00 52.59 109 VAL A N 1
ATOM 894 C CA . VAL A 1 109 ? -11.576 11.190 23.827 1.00 52.59 109 VAL A CA 1
ATOM 895 C C . VAL A 1 109 ? -10.116 11.690 23.812 1.00 52.59 109 VAL A C 1
ATOM 897 O O . VAL A 1 109 ? -9.194 10.888 23.907 1.00 52.59 109 VAL A O 1
ATOM 900 N N . ASP A 1 110 ? -9.949 13.004 23.633 1.00 51.88 110 ASP A N 1
ATOM 901 C CA . ASP A 1 110 ? -8.712 13.804 23.519 1.00 51.88 110 ASP A CA 1
ATOM 902 C C . ASP A 1 110 ? -7.685 13.448 22.421 1.00 51.88 110 ASP A C 1
ATOM 904 O O . ASP A 1 110 ? -6.779 12.628 22.551 1.00 51.88 110 ASP A O 1
ATOM 908 N N . ASN A 1 111 ? -7.781 14.218 21.335 1.00 51.12 111 ASN A N 1
ATOM 909 C CA . ASN A 1 111 ? -7.010 14.156 20.090 1.00 51.12 111 ASN A CA 1
ATOM 910 C C . ASN A 1 111 ? -5.515 14.555 20.229 1.00 51.12 111 ASN A C 1
ATOM 912 O O . ASN A 1 111 ? -4.834 14.731 19.222 1.00 51.12 111 ASN A O 1
ATOM 916 N N . GLU A 1 112 ? -4.996 14.756 21.447 1.00 54.12 112 GLU A N 1
ATOM 917 C CA . GLU A 1 112 ? -3.677 15.376 21.680 1.00 54.12 112 GLU A CA 1
ATOM 918 C C . GLU A 1 112 ? -2.525 14.386 21.936 1.00 54.12 112 GLU A C 1
ATOM 920 O O . GLU A 1 112 ? -1.365 14.795 21.933 1.00 54.12 112 GLU A O 1
ATOM 925 N N . MET A 1 113 ? -2.790 13.085 22.118 1.00 56.25 113 MET A N 1
ATOM 926 C CA . MET A 1 113 ? -1.747 12.116 22.512 1.00 56.25 113 MET A CA 1
ATOM 927 C C . MET A 1 113 ? -1.234 11.178 21.409 1.00 56.25 113 MET A C 1
ATOM 929 O O . MET A 1 113 ? -0.289 10.426 21.662 1.00 56.25 113 MET A O 1
ATOM 933 N N . LEU A 1 114 ? -1.798 11.194 20.195 1.00 61.25 114 LEU A N 1
ATOM 934 C CA . LEU A 1 114 ? -1.376 10.258 19.146 1.00 61.25 114 LEU A CA 1
ATOM 935 C C . LEU A 1 114 ? -0.342 10.869 18.193 1.00 61.25 114 LEU A C 1
ATOM 937 O O . LEU A 1 114 ? -0.612 11.914 17.601 1.00 61.25 114 LEU A O 1
ATOM 941 N N . PRO A 1 115 ? 0.820 10.214 17.984 1.00 63.09 115 PRO A N 1
ATOM 942 C CA . PRO A 1 115 ? 1.745 10.625 16.935 1.00 63.09 115 PRO A CA 1
ATOM 943 C C . PRO A 1 115 ? 1.056 10.520 15.573 1.00 63.09 115 PRO A C 1
ATOM 945 O O . PRO A 1 115 ? 0.235 9.624 15.351 1.00 63.09 115 PRO A O 1
ATOM 948 N N . SER A 1 116 ? 1.394 11.419 14.645 1.00 67.50 116 SER A N 1
ATOM 949 C CA . SER A 1 116 ? 0.825 11.353 13.296 1.00 67.50 116 SER A CA 1
ATOM 950 C C . SER A 1 116 ? 1.193 10.022 12.625 1.00 67.50 116 SER A C 1
ATOM 952 O O . SER A 1 116 ? 2.231 9.429 12.950 1.00 67.50 116 SER A O 1
ATOM 954 N N . PRO A 1 117 ? 0.394 9.532 11.661 1.00 66.44 117 PRO A N 1
ATOM 955 C CA . PRO A 1 117 ? 0.749 8.339 10.903 1.00 66.44 117 PRO A CA 1
ATOM 956 C C . PRO A 1 117 ? 2.155 8.435 10.288 1.00 66.44 117 PRO A C 1
ATOM 958 O O . PRO A 1 117 ? 2.896 7.455 10.317 1.00 66.44 117 PRO A O 1
ATOM 961 N N . GLU A 1 118 ? 2.575 9.613 9.807 1.00 67.44 118 GLU A N 1
ATOM 962 C CA . GLU A 1 118 ? 3.936 9.801 9.286 1.00 67.44 118 GLU A CA 1
ATOM 963 C C . GLU A 1 118 ? 5.011 9.632 10.370 1.00 67.44 118 GLU A C 1
ATOM 965 O O . GLU A 1 118 ? 6.030 8.986 10.133 1.00 67.44 118 GLU A O 1
ATOM 970 N N . GLN A 1 119 ? 4.780 10.152 11.578 1.00 67.38 119 GLN A N 1
ATOM 971 C CA . GLN A 1 119 ? 5.695 9.979 12.712 1.00 67.38 119 GLN A CA 1
ATOM 972 C C . GLN A 1 119 ? 5.770 8.517 13.166 1.00 67.38 119 GLN A C 1
ATOM 974 O O . GLN A 1 119 ? 6.839 8.027 13.538 1.00 67.38 119 GLN A O 1
ATOM 979 N N . LEU A 1 120 ? 4.645 7.804 13.098 1.00 66.12 120 LEU A N 1
ATOM 980 C CA . LEU A 1 120 ? 4.559 6.402 13.477 1.00 66.12 120 LEU A CA 1
ATOM 981 C C . LEU A 1 120 ? 5.300 5.501 12.487 1.00 66.12 120 LEU A C 1
ATOM 983 O O . LEU A 1 120 ? 6.085 4.639 12.892 1.00 66.12 120 LEU A O 1
ATOM 987 N N . PHE A 1 121 ? 5.074 5.703 11.190 1.00 69.12 121 PHE A N 1
ATOM 988 C CA . PHE A 1 121 ? 5.691 4.881 10.153 1.00 69.12 121 PHE A CA 1
ATOM 989 C C . PHE A 1 121 ? 7.159 5.243 9.922 1.00 69.12 121 PHE A C 1
ATOM 991 O O . PHE A 1 121 ? 7.950 4.353 9.625 1.00 69.12 121 PHE A O 1
ATOM 998 N N . GLY A 1 122 ? 7.550 6.500 10.155 1.00 68.50 122 GLY A N 1
ATOM 999 C CA . GLY A 1 122 ? 8.871 6.995 9.779 1.00 68.50 122 GLY A CA 1
ATOM 1000 C C . GLY A 1 122 ? 9.074 6.987 8.263 1.00 68.50 122 GLY A C 1
ATOM 1001 O O . GLY A 1 122 ? 8.142 6.774 7.490 1.00 68.50 122 GLY A O 1
ATOM 1002 N N . GLU A 1 123 ? 10.312 7.226 7.841 1.00 65.44 123 GLU A N 1
ATOM 1003 C CA . GLU A 1 123 ? 10.696 7.154 6.431 1.00 65.44 123 GLU A CA 1
ATOM 1004 C C . GLU A 1 123 ? 10.996 5.699 6.043 1.00 65.44 123 GLU A C 1
ATOM 1006 O O . GLU A 1 123 ? 11.791 5.024 6.703 1.00 65.44 123 GLU A O 1
ATOM 1011 N N . THR A 1 124 ? 10.367 5.222 4.967 1.00 65.19 124 THR A N 1
ATOM 1012 C CA . THR A 1 124 ? 10.559 3.865 4.437 1.00 65.19 124 THR A CA 1
ATOM 1013 C C . THR A 1 124 ? 11.896 3.797 3.697 1.00 65.19 124 THR A C 1
ATOM 1015 O O . THR A 1 124 ? 12.308 4.767 3.058 1.00 65.19 124 THR A O 1
ATOM 1018 N N . ILE A 1 125 ? 12.540 2.628 3.648 1.00 62.28 125 ILE A N 1
ATOM 1019 C CA . ILE A 1 125 ? 13.694 2.418 2.745 1.00 62.28 125 ILE A CA 1
ATOM 1020 C C . ILE A 1 125 ? 13.278 2.646 1.284 1.00 62.28 125 ILE A C 1
ATOM 1022 O O . ILE A 1 125 ? 14.040 3.167 0.475 1.00 62.28 125 ILE A O 1
ATOM 1026 N N . THR A 1 126 ? 12.031 2.304 0.960 1.00 58.59 126 THR A N 1
ATOM 1027 C CA . THR A 1 126 ? 11.413 2.570 -0.348 1.00 58.59 126 THR A CA 1
ATOM 1028 C C . THR A 1 126 ? 11.327 4.068 -0.667 1.00 58.59 126 THR A C 1
ATOM 1030 O O . THR A 1 126 ? 11.411 4.438 -1.834 1.00 58.59 126 THR A O 1
ATOM 1033 N N . ASP A 1 127 ? 11.222 4.926 0.351 1.00 63.62 127 ASP A N 1
ATOM 1034 C CA . ASP A 1 127 ? 11.165 6.384 0.186 1.00 63.62 127 ASP A CA 1
ATOM 1035 C C . ASP A 1 127 ? 12.573 6.991 0.012 1.00 63.62 127 ASP A C 1
ATOM 1037 O O . ASP A 1 127 ? 12.711 8.172 -0.305 1.00 63.62 127 ASP A O 1
ATOM 1041 N N . LYS A 1 128 ? 13.632 6.184 0.202 1.00 66.75 128 LYS A N 1
ATOM 1042 C CA . LYS A 1 128 ? 15.040 6.600 0.163 1.00 66.75 128 LYS A CA 1
ATOM 1043 C C . LYS A 1 128 ? 15.874 5.696 -0.756 1.00 66.75 128 LYS A C 1
ATOM 1045 O O . LYS A 1 128 ? 16.594 4.816 -0.272 1.00 66.75 128 LYS A O 1
ATOM 1050 N N . PRO A 1 129 ? 15.831 5.921 -2.082 1.00 62.53 129 PRO A N 1
ATOM 1051 C CA . PRO A 1 129 ? 16.556 5.094 -3.050 1.00 62.53 129 PRO A CA 1
ATOM 1052 C C . PRO A 1 129 ? 18.073 5.067 -2.803 1.00 62.53 129 PRO A C 1
ATOM 1054 O O . PRO A 1 129 ? 18.701 4.025 -3.000 1.00 62.53 129 PRO A O 1
ATOM 1057 N N . ASP A 1 130 ? 18.645 6.157 -2.285 1.00 66.00 130 ASP A N 1
ATOM 1058 C CA . ASP A 1 130 ? 20.072 6.244 -1.951 1.00 66.00 130 ASP A CA 1
ATOM 1059 C C . ASP A 1 130 ? 20.453 5.308 -0.796 1.00 66.00 130 ASP A C 1
ATOM 1061 O O . ASP A 1 130 ? 21.426 4.564 -0.895 1.00 66.00 130 ASP A O 1
ATOM 1065 N N . VAL A 1 131 ? 19.623 5.235 0.252 1.00 66.25 131 VAL A N 1
ATOM 1066 C CA . VAL A 1 131 ? 19.836 4.327 1.395 1.00 66.25 131 VAL A CA 1
ATOM 1067 C C . VAL A 1 131 ? 19.831 2.872 0.936 1.00 66.25 131 VAL A C 1
ATOM 1069 O O . VAL A 1 131 ? 20.599 2.052 1.434 1.00 66.25 131 VAL A O 1
ATOM 1072 N N . LYS A 1 132 ? 18.998 2.536 -0.052 1.00 66.81 132 LYS A N 1
ATOM 1073 C CA . LYS A 1 132 ? 18.955 1.193 -0.633 1.00 66.81 132 LYS A CA 1
ATOM 1074 C C . LYS A 1 132 ? 20.230 0.867 -1.416 1.00 66.81 132 LYS A C 1
ATOM 1076 O O . LYS A 1 132 ? 20.776 -0.224 -1.257 1.00 66.81 132 LYS A O 1
ATOM 1081 N N . ALA A 1 133 ? 20.707 1.802 -2.237 1.00 68.06 133 ALA A N 1
ATOM 1082 C CA . ALA A 1 133 ? 21.949 1.641 -2.991 1.00 68.06 133 ALA A CA 1
ATOM 1083 C C . ALA A 1 133 ? 23.172 1.529 -2.061 1.00 68.06 133 ALA A C 1
ATOM 1085 O O . ALA A 1 133 ? 24.082 0.737 -2.314 1.00 68.06 133 ALA A O 1
ATOM 1086 N N . GLU A 1 134 ? 23.174 2.269 -0.954 1.00 69.50 134 GLU A N 1
ATOM 1087 C CA . GLU A 1 134 ? 24.185 2.156 0.096 1.00 69.50 134 GLU A CA 1
ATOM 1088 C C . GLU A 1 134 ? 24.121 0.797 0.803 1.00 69.50 134 GLU A C 1
ATOM 1090 O O . GLU A 1 134 ? 25.160 0.178 1.025 1.00 69.50 134 GLU A O 1
ATOM 1095 N N . LEU A 1 135 ? 22.918 0.291 1.103 1.00 73.12 135 LEU A N 1
ATOM 1096 C CA . LEU A 1 135 ? 22.714 -0.997 1.772 1.00 73.12 135 LEU A CA 1
ATOM 1097 C C . LEU A 1 135 ? 23.247 -2.180 0.951 1.00 73.12 135 LEU A C 1
ATOM 1099 O O . LEU A 1 135 ? 23.863 -3.085 1.511 1.00 73.12 135 LEU A O 1
ATOM 1103 N N . GLU A 1 136 ? 23.042 -2.175 -0.370 1.00 72.25 136 GLU A N 1
ATOM 1104 C CA . GLU A 1 136 ? 23.531 -3.241 -1.261 1.00 72.25 136 GLU A CA 1
ATOM 1105 C C . GLU A 1 136 ? 25.058 -3.343 -1.274 1.00 72.25 136 GLU A C 1
ATOM 1107 O O . GLU A 1 136 ? 25.609 -4.441 -1.369 1.00 72.25 136 GLU A O 1
ATOM 1112 N N . ASN A 1 137 ? 25.734 -2.203 -1.141 1.00 77.06 137 ASN A N 1
ATOM 1113 C CA . ASN A 1 137 ? 27.189 -2.115 -1.129 1.00 77.06 137 ASN A CA 1
ATOM 1114 C C . ASN A 1 137 ? 27.774 -2.186 0.293 1.00 77.06 137 ASN A C 1
ATOM 1116 O O . ASN A 1 137 ? 28.995 -2.134 0.459 1.00 77.06 137 ASN A O 1
ATOM 1120 N N . ASN A 1 138 ? 26.929 -2.314 1.323 1.00 75.00 138 ASN A N 1
ATOM 1121 C CA . ASN A 1 138 ? 27.362 -2.318 2.712 1.00 75.00 138 ASN A CA 1
ATOM 1122 C C . ASN A 1 138 ? 27.777 -3.735 3.164 1.00 75.00 138 ASN A C 1
ATOM 1124 O O . ASN A 1 138 ? 26.943 -4.646 3.194 1.00 75.00 138 ASN A O 1
ATOM 1128 N N . PRO A 1 139 ? 29.032 -3.944 3.608 1.00 74.94 139 PRO A N 1
ATOM 1129 C CA . PRO A 1 139 ? 29.487 -5.241 4.117 1.00 74.94 139 PRO A CA 1
ATOM 1130 C C . PRO A 1 139 ? 28.769 -5.687 5.402 1.00 74.94 139 PRO A C 1
ATOM 1132 O O . PRO A 1 139 ? 28.822 -6.863 5.749 1.00 74.94 139 PRO A O 1
ATOM 1135 N N . ARG A 1 140 ? 28.081 -4.775 6.100 1.00 74.44 140 ARG A N 1
ATOM 1136 C CA . ARG A 1 140 ? 27.293 -5.025 7.319 1.00 74.44 140 ARG A CA 1
ATOM 1137 C C . ARG A 1 140 ? 25.784 -4.922 7.074 1.00 74.44 140 ARG A C 1
ATOM 1139 O O . ARG A 1 140 ? 25.028 -4.629 7.997 1.00 74.44 140 ARG A O 1
ATOM 1146 N N . LYS A 1 141 ? 25.329 -5.148 5.836 1.00 75.69 141 LYS A N 1
ATOM 1147 C CA . LYS A 1 141 ? 23.909 -5.063 5.445 1.00 75.69 141 LYS A CA 1
ATOM 1148 C C . LYS A 1 141 ? 22.962 -5.819 6.385 1.00 75.69 141 LYS A C 1
ATOM 1150 O O . LYS A 1 141 ? 21.905 -5.294 6.713 1.00 75.69 141 LYS A O 1
ATOM 1155 N N . ASP A 1 142 ? 23.356 -6.999 6.866 1.00 72.81 142 ASP A N 1
ATOM 1156 C CA . ASP A 1 142 ? 22.508 -7.840 7.719 1.00 72.81 142 ASP A CA 1
ATOM 1157 C C . ASP A 1 142 ? 22.272 -7.194 9.093 1.00 72.81 142 ASP A C 1
ATOM 1159 O O . ASP A 1 142 ? 21.173 -7.268 9.639 1.00 72.81 142 ASP A O 1
ATOM 1163 N N . GLU A 1 143 ? 23.271 -6.485 9.627 1.00 74.31 143 GLU A N 1
ATOM 1164 C CA . GLU A 1 143 ? 23.130 -5.727 10.873 1.00 74.31 143 GLU A CA 1
ATOM 1165 C C . GLU A 1 143 ? 22.219 -4.508 10.699 1.00 74.31 143 GLU A C 1
ATOM 1167 O O . GLU A 1 143 ? 21.423 -4.194 11.582 1.00 74.31 143 GLU A O 1
ATOM 1172 N N . VAL A 1 144 ? 22.305 -3.833 9.549 1.00 74.25 144 VAL A N 1
ATOM 1173 C CA . VAL A 1 144 ? 21.436 -2.691 9.239 1.00 74.25 144 VAL A CA 1
ATOM 1174 C C . VAL A 1 144 ? 19.988 -3.155 9.075 1.00 74.25 144 VAL A C 1
ATOM 1176 O O . VAL A 1 144 ? 19.083 -2.551 9.645 1.00 74.25 144 VAL A O 1
ATOM 1179 N N . VAL A 1 145 ? 19.762 -4.268 8.373 1.00 75.25 145 VAL A N 1
ATOM 1180 C CA . VAL A 1 145 ? 18.442 -4.908 8.270 1.00 75.25 145 VAL A CA 1
ATOM 1181 C C . VAL A 1 145 ? 17.905 -5.267 9.655 1.00 75.25 145 VAL A C 1
ATOM 1183 O O . VAL A 1 145 ? 16.762 -4.933 9.969 1.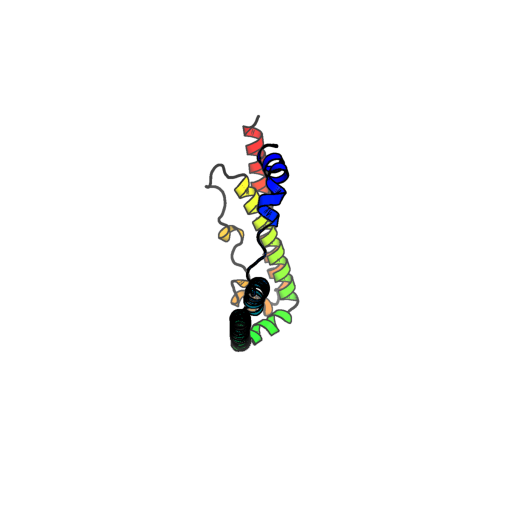00 75.25 145 VAL A O 1
ATOM 1186 N N . ALA A 1 146 ? 18.724 -5.883 10.512 1.00 76.56 146 ALA A N 1
ATOM 1187 C CA . ALA A 1 146 ? 18.330 -6.220 11.877 1.00 76.56 146 ALA A CA 1
ATOM 1188 C C . ALA A 1 146 ? 17.938 -4.977 12.695 1.00 76.56 146 ALA A C 1
ATOM 1190 O O . ALA A 1 146 ? 16.912 -4.995 13.373 1.00 76.56 146 ALA A O 1
ATOM 1191 N N . ALA A 1 147 ? 18.693 -3.880 12.583 1.00 77.75 147 ALA A N 1
ATOM 1192 C CA . ALA A 1 147 ? 18.383 -2.622 13.260 1.00 77.75 147 ALA A CA 1
ATOM 1193 C C . ALA A 1 147 ? 17.060 -1.999 12.775 1.00 77.75 147 ALA A C 1
ATOM 1195 O O . ALA A 1 147 ? 16.286 -1.474 13.578 1.00 77.75 147 ALA A O 1
ATOM 1196 N N . ILE A 1 148 ? 16.759 -2.090 11.475 1.00 77.31 148 ILE A N 1
ATOM 1197 C CA . ILE A 1 148 ? 15.492 -1.605 10.905 1.00 77.31 148 ILE A CA 1
ATOM 1198 C C . ILE A 1 148 ? 14.315 -2.422 11.440 1.00 77.31 148 ILE A C 1
ATOM 1200 O O . ILE A 1 148 ? 13.330 -1.854 11.916 1.00 77.31 148 ILE A O 1
ATOM 1204 N N . VAL A 1 149 ? 14.430 -3.751 11.430 1.00 81.25 149 VAL A N 1
ATOM 1205 C CA . VAL A 1 149 ? 13.408 -4.641 12.000 1.00 81.25 149 VA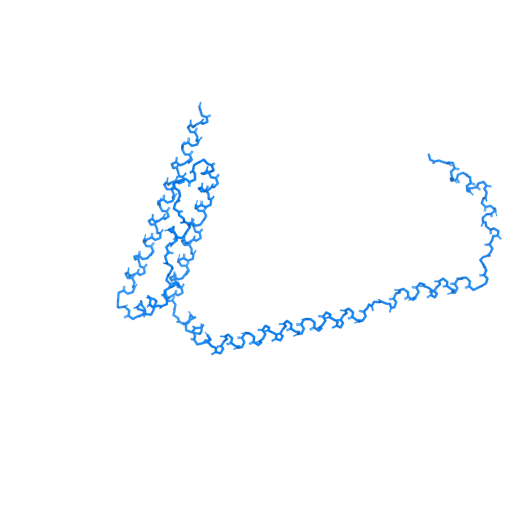L A CA 1
ATOM 1206 C C . VAL A 1 149 ? 13.205 -4.358 13.489 1.00 81.25 149 VAL A C 1
ATOM 1208 O O . VAL A 1 149 ? 12.066 -4.240 13.939 1.00 81.25 149 VAL A O 1
ATOM 1211 N N . GLN A 1 150 ? 14.289 -4.177 14.245 1.00 80.19 150 GLN A N 1
ATOM 1212 C CA . GLN A 1 150 ? 14.228 -3.838 15.665 1.00 80.19 150 GLN A CA 1
ATOM 1213 C C . GLN A 1 150 ? 13.516 -2.497 15.904 1.00 80.19 150 GLN A C 1
ATOM 1215 O O . GLN A 1 150 ? 12.710 -2.388 16.827 1.00 80.19 150 GLN A O 1
ATOM 1220 N N . SER A 1 151 ? 13.745 -1.487 15.056 1.00 80.19 151 SER A N 1
ATOM 1221 C CA . SER A 1 151 ? 13.022 -0.211 15.138 1.00 80.19 151 SER A CA 1
ATOM 1222 C C . SER A 1 151 ? 11.513 -0.408 14.993 1.00 80.19 151 SER A C 1
ATOM 1224 O O . SER A 1 151 ? 10.741 0.124 15.792 1.00 80.19 151 SER A O 1
ATOM 1226 N N . TYR A 1 152 ? 11.082 -1.208 14.015 1.00 83.69 152 TYR A N 1
ATOM 1227 C CA . TYR A 1 152 ? 9.666 -1.518 13.821 1.00 83.69 152 TYR A CA 1
ATOM 1228 C C . TYR A 1 152 ? 9.057 -2.272 15.010 1.00 83.69 152 TYR A C 1
ATOM 1230 O O . TYR A 1 152 ? 7.940 -1.953 15.420 1.00 83.69 152 TYR A O 1
ATOM 1238 N N . GLN A 1 153 ? 9.790 -3.221 15.597 1.00 83.56 153 GLN A N 1
ATOM 1239 C CA . GLN A 1 153 ? 9.350 -3.955 16.788 1.00 83.56 153 GLN A CA 1
ATOM 1240 C C . GLN A 1 153 ? 9.128 -3.024 17.985 1.00 83.56 153 GLN A C 1
ATOM 1242 O O . GLN A 1 153 ? 8.064 -3.070 18.594 1.00 83.56 153 GLN A O 1
ATOM 1247 N N . ILE A 1 154 ? 10.079 -2.126 18.263 1.00 83.88 154 ILE A N 1
ATOM 1248 C CA . ILE A 1 154 ? 9.975 -1.151 19.362 1.00 83.88 154 ILE A CA 1
ATOM 1249 C C . ILE A 1 154 ? 8.763 -0.231 19.164 1.00 83.88 154 ILE A C 1
ATOM 1251 O O . ILE A 1 154 ? 8.024 0.061 20.103 1.00 83.88 154 ILE A O 1
ATOM 1255 N N . ARG A 1 155 ? 8.525 0.237 17.932 1.00 82.56 155 ARG A N 1
ATOM 1256 C CA . ARG A 1 155 ? 7.350 1.070 17.627 1.00 82.56 155 ARG A CA 1
ATOM 1257 C C . ARG A 1 155 ? 6.046 0.313 17.863 1.00 82.56 155 ARG A C 1
ATOM 1259 O O . ARG A 1 155 ? 5.098 0.898 18.383 1.00 82.56 155 ARG A O 1
ATOM 1266 N N . LEU A 1 156 ? 5.996 -0.965 17.489 1.00 85.31 156 LEU A N 1
ATOM 1267 C CA . LEU A 1 156 ? 4.811 -1.796 17.678 1.00 85.31 156 LEU A CA 1
ATOM 1268 C C . LEU A 1 156 ? 4.530 -2.034 19.164 1.00 85.31 156 LEU A C 1
ATOM 1270 O O . LEU A 1 156 ? 3.397 -1.840 19.591 1.00 85.31 156 LEU A O 1
ATOM 1274 N N . GLU A 1 157 ? 5.558 -2.357 19.949 1.00 84.62 157 GLU A N 1
ATOM 1275 C CA . GLU A 1 157 ? 5.457 -2.521 21.405 1.00 84.62 157 GLU A CA 1
ATOM 1276 C C . GLU A 1 157 ? 4.935 -1.245 22.083 1.00 84.62 157 GLU A C 1
ATOM 1278 O O . GLU A 1 157 ? 4.040 -1.294 22.927 1.00 84.62 157 GLU A O 1
ATOM 1283 N N . ASN A 1 158 ? 5.426 -0.076 21.661 1.00 81.00 158 ASN A N 1
ATOM 1284 C CA . ASN A 1 158 ? 4.935 1.202 22.170 1.00 81.00 158 ASN A CA 1
ATOM 1285 C C . ASN A 1 158 ? 3.450 1.429 21.852 1.00 81.00 158 ASN A C 1
ATOM 1287 O O . ASN A 1 158 ? 2.707 1.884 22.720 1.00 81.00 158 ASN A O 1
ATOM 1291 N N . MET A 1 159 ? 3.003 1.097 20.637 1.00 79.88 159 MET A N 1
ATOM 1292 C CA . MET A 1 159 ? 1.583 1.187 20.275 1.00 79.88 159 MET A CA 1
ATOM 1293 C C . MET A 1 159 ? 0.725 0.204 21.069 1.00 79.88 159 MET A C 1
ATOM 1295 O O . MET A 1 159 ? -0.370 0.557 21.490 1.00 79.88 159 MET A O 1
ATOM 1299 N N . GLU A 1 160 ? 1.212 -1.012 21.309 1.00 83.75 160 GLU A N 1
ATOM 1300 C CA . GLU A 1 160 ? 0.511 -1.993 22.141 1.00 83.75 160 GLU A CA 1
ATOM 1301 C C . GLU A 1 160 ? 0.360 -1.517 23.583 1.00 83.75 160 GLU A C 1
ATOM 1303 O O . GLU A 1 160 ? -0.707 -1.682 24.178 1.00 83.75 160 GLU A O 1
ATOM 1308 N N . ARG A 1 161 ? 1.397 -0.878 24.131 1.00 79.06 161 ARG A N 1
ATOM 1309 C CA . ARG A 1 161 ? 1.336 -0.271 25.460 1.00 79.06 161 ARG A CA 1
ATOM 1310 C C . ARG A 1 161 ? 0.304 0.856 25.520 1.00 79.06 161 ARG A C 1
ATOM 1312 O O . ARG A 1 161 ? -0.523 0.847 26.425 1.00 79.06 161 ARG A O 1
ATOM 1319 N N . ILE A 1 162 ? 0.304 1.765 24.542 1.00 79.38 162 ILE A N 1
ATOM 1320 C CA . ILE A 1 162 ? -0.671 2.868 24.463 1.00 79.38 162 ILE A CA 1
ATOM 1321 C C . ILE A 1 162 ? -2.100 2.331 24.326 1.00 79.38 162 ILE A C 1
ATOM 1323 O O . ILE A 1 162 ? -2.994 2.767 25.045 1.00 79.38 162 ILE A O 1
ATOM 1327 N N . GLU A 1 163 ? -2.325 1.357 23.441 1.00 79.56 163 GLU A N 1
ATOM 1328 C CA . GLU A 1 163 ? -3.634 0.714 23.278 1.00 79.56 163 GLU A CA 1
ATOM 1329 C C . GLU A 1 163 ? -4.124 0.116 24.602 1.00 79.56 163 GLU A C 1
ATOM 1331 O O . GLU A 1 163 ? -5.275 0.319 24.984 1.00 79.56 163 GLU A O 1
ATOM 1336 N N . LYS A 1 164 ? -3.245 -0.583 25.330 1.00 82.44 164 LYS A N 1
ATOM 1337 C CA . LYS A 1 164 ? -3.577 -1.191 26.619 1.00 82.44 164 LYS A CA 1
ATOM 1338 C C . LYS A 1 164 ? -3.925 -0.145 27.682 1.00 82.44 164 LYS A C 1
ATOM 1340 O O . LYS A 1 164 ? -4.961 -0.285 28.328 1.00 82.44 164 LYS A O 1
ATOM 1345 N N . GLU A 1 165 ? -3.102 0.893 27.834 1.00 77.94 165 GLU A N 1
ATOM 1346 C CA . GLU A 1 165 ? -3.328 1.987 28.793 1.00 77.94 165 GLU A CA 1
ATOM 1347 C C . GLU A 1 165 ? -4.678 2.690 28.533 1.00 77.94 165 GLU A C 1
ATOM 1349 O O . GLU A 1 165 ? -5.431 2.949 29.471 1.00 77.94 165 GLU A O 1
ATOM 1354 N N . LEU A 1 166 ? -5.040 2.912 27.263 1.00 76.81 166 LEU A N 1
ATOM 1355 C CA . LEU A 1 166 ? -6.320 3.522 26.877 1.00 76.81 166 LEU A CA 1
ATOM 1356 C C . LEU A 1 166 ? -7.534 2.616 27.126 1.00 76.81 166 LEU A C 1
ATOM 1358 O O . LEU A 1 166 ? -8.610 3.086 27.494 1.00 76.81 166 LEU A O 1
ATOM 1362 N N . VAL A 1 167 ? -7.396 1.306 26.914 1.00 80.94 167 VAL A N 1
ATOM 1363 C CA . VAL A 1 167 ? -8.472 0.355 27.229 1.00 80.94 167 VAL A CA 1
ATOM 1364 C C . VAL A 1 167 ? -8.697 0.276 28.740 1.00 80.94 167 VAL A C 1
ATOM 1366 O O . VAL A 1 167 ? -9.842 0.199 29.188 1.00 80.94 167 VAL A O 1
ATOM 1369 N N . GLU A 1 168 ? -7.623 0.292 29.530 1.00 82.00 168 GLU A N 1
ATOM 1370 C CA . GLU A 1 168 ? -7.697 0.278 30.993 1.00 82.00 168 GLU A CA 1
ATOM 1371 C C . GLU A 1 168 ? -8.356 1.553 31.542 1.00 82.00 168 GLU A C 1
ATOM 1373 O O . GLU A 1 168 ? -9.258 1.442 32.376 1.00 82.00 168 GLU A O 1
ATOM 1378 N N . SER A 1 169 ? -7.999 2.740 31.033 1.00 76.88 169 SER A N 1
ATOM 1379 C CA . SER A 1 169 ? -8.619 4.005 31.457 1.00 76.88 169 SER A CA 1
ATOM 1380 C C . SER A 1 169 ? -10.112 4.071 31.120 1.00 76.88 169 SER A C 1
ATOM 1382 O O . SER A 1 169 ? -10.924 4.403 31.984 1.00 76.88 169 SER A O 1
ATOM 1384 N N . LEU A 1 170 ? -10.507 3.651 29.913 1.00 74.69 170 LEU A N 1
ATOM 1385 C CA . LEU A 1 170 ? -11.912 3.621 29.494 1.00 74.69 170 LEU A CA 1
ATOM 1386 C C . LEU A 1 170 ? -12.769 2.689 30.366 1.00 74.69 170 LEU A C 1
ATOM 1388 O O . LEU A 1 170 ? -13.949 2.951 30.601 1.00 74.69 170 LEU A O 1
ATOM 1392 N N . ASN A 1 171 ? -12.201 1.568 30.812 1.00 78.81 171 ASN A N 1
ATOM 1393 C CA . ASN A 1 171 ? -12.901 0.633 31.689 1.00 78.81 171 ASN A CA 1
ATOM 1394 C C . ASN A 1 171 ? -13.016 1.162 33.125 1.00 78.81 171 ASN A C 1
ATOM 1396 O O . ASN A 1 171 ? -13.994 0.836 33.795 1.00 78.81 171 ASN A O 1
ATOM 1400 N N . ALA A 1 172 ? -12.057 1.975 33.581 1.00 74.25 172 ALA A N 1
ATOM 1401 C CA . ALA A 1 172 ? -12.090 2.615 34.892 1.00 74.25 172 ALA A CA 1
ATOM 1402 C C . ALA A 1 172 ? -13.132 3.746 34.975 1.00 74.25 172 ALA A C 1
ATOM 1404 O O . ALA A 1 172 ? -13.782 3.879 36.002 1.00 74.25 172 ALA A O 1
ATOM 1405 N N . GLU A 1 173 ? -13.357 4.512 33.900 1.00 64.38 173 GLU A N 1
ATOM 1406 C CA . GLU A 1 173 ? -14.402 5.558 33.854 1.00 64.38 173 GLU A CA 1
ATOM 1407 C C . GLU A 1 173 ? -15.841 5.013 33.829 1.00 64.38 173 GLU A C 1
ATOM 1409 O O . GLU A 1 173 ? -16.794 5.745 34.093 1.00 64.38 173 GLU A O 1
ATOM 1414 N N . LYS A 1 174 ? -16.026 3.734 33.478 1.00 59.06 174 LYS A N 1
ATOM 1415 C CA . LYS A 1 174 ? -17.348 3.086 33.400 1.00 59.06 174 LYS A CA 1
ATOM 1416 C C . LYS A 1 174 ? -17.790 2.405 34.702 1.00 59.06 174 LYS A C 1
ATOM 1418 O O . LYS A 1 174 ? -18.896 1.860 34.720 1.00 59.06 174 LYS A O 1
ATOM 1423 N N . GLN A 1 175 ? -16.943 2.384 35.733 1.00 48.12 175 GLN A N 1
ATOM 1424 C CA . GLN A 1 175 ? -17.232 1.824 37.062 1.00 48.12 175 GLN A CA 1
ATOM 1425 C C . GLN A 1 175 ? -17.561 2.936 38.056 1.00 48.12 175 GLN A C 1
ATOM 1427 O O . GLN A 1 175 ? -18.455 2.693 38.897 1.00 48.12 175 GLN A O 1
#

Sequence (175 aa):
MAPIEDFIKENRNAFDDYRLSAGHEERFKAKLQKKHNQIQLKSFVYAAATIAVILALTGVLGVYYNYFNGSEMAKYFRNSSNNQLYEVEAYYRSQLLRKYRAIEKIASVDNEMLPSPEQLFGETITDKPDVKAELENNPRKDEVVAAIVQSYQIRLENMERIEKELVESLNAEKQ

Radius of gyration: 35.88 Å; chains: 1; bounding box: 102×27×78 Å

Secondary structure (DSSP, 8-state):
--HHHHHHHHTHHHHHT-PPPTTHHHHHHHHHHHHHTTS-HHHHHHHHHHHHHHHHHHHHHHHHHHHHHHHHHHHHTT-HHHHHHHHHHHHHHHHHHHHHHHHHHH--S-TTSPPPHHHHH---GGG-HHHHHHHHT-TTHHHHHHHHHHHHHHHHHHHHHHHHHHHHHHHHTT-

Foldseek 3Di:
DPPVVVVCVVCVVVVVPDDDPPCPVVVVVVVVVVVVVPPPPVVVVVVVVVVVVVVVVCVVVVVVCCVVCVVVVVVVVPDVVVVVLVVLLVVLLVLLVVLLVLLVVLVPPDPPPDDDNCVLSDQDVVNPVPVVVCLVVDPCNVVVSVVVSVVSVVSSVVSVVSSVVSVVVVVVVVD